Protein AF-A0A1M3EWG4-F1 (afdb_monomer_lite)

Structure (mmCIF, N/CA/C/O backbone):
data_AF-A0A1M3EWG4-F1
#
_entry.id   AF-A0A1M3EWG4-F1
#
loop_
_atom_site.group_PDB
_atom_site.id
_atom_site.type_symbol
_atom_site.label_atom_id
_atom_site.label_alt_id
_atom_site.label_comp_id
_atom_site.label_asym_id
_atom_site.label_entity_id
_atom_site.label_seq_id
_atom_site.pdbx_PDB_ins_code
_atom_site.Cartn_x
_atom_site.Cartn_y
_atom_site.Cartn_z
_atom_site.occupancy
_atom_site.B_iso_or_equiv
_atom_site.auth_seq_id
_atom_site.auth_comp_id
_atom_site.auth_asym_id
_atom_site.auth_atom_id
_atom_site.pdbx_PDB_model_num
ATOM 1 N N . MET A 1 1 ? -1.053 -10.418 22.859 1.00 36.12 1 MET A N 1
ATOM 2 C CA . MET A 1 1 ? -1.456 -11.060 21.589 1.00 36.12 1 MET A CA 1
ATOM 3 C C . MET A 1 1 ? -0.843 -10.234 20.466 1.00 36.12 1 MET A C 1
ATOM 5 O O . MET A 1 1 ? -1.324 -9.152 20.193 1.00 36.12 1 MET A O 1
ATOM 9 N N . GLY A 1 2 ? 0.390 -10.508 20.046 1.00 50.28 2 GLY A N 1
ATOM 10 C CA . GLY A 1 2 ? 0.695 -11.559 19.072 1.00 50.28 2 GLY A CA 1
ATOM 11 C C . GLY A 1 2 ? 0.817 -10.939 17.673 1.00 50.28 2 GLY A C 1
ATOM 12 O O . GLY A 1 2 ? 0.106 -11.349 16.766 1.00 50.28 2 GLY A O 1
ATOM 13 N N . GLY A 1 3 ? 1.632 -9.885 17.521 1.00 52.41 3 GLY A N 1
ATOM 14 C CA . GLY A 1 3 ? 1.943 -9.328 16.205 1.00 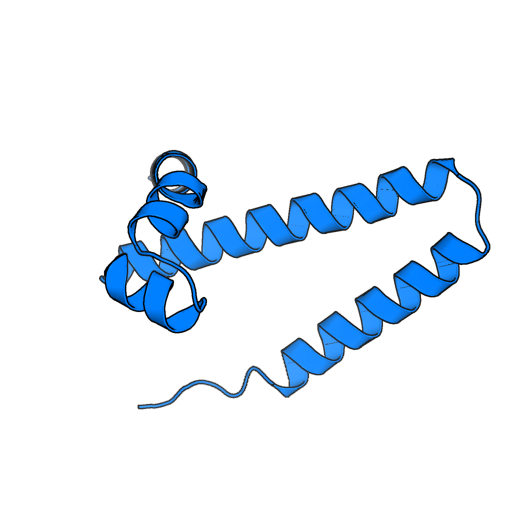52.41 3 GLY A CA 1
ATOM 15 C C . GLY A 1 3 ? 2.845 -10.320 15.490 1.00 52.41 3 GLY A C 1
ATOM 16 O O . GLY A 1 3 ? 4.015 -10.420 15.847 1.00 52.41 3 GLY A O 1
ATOM 17 N N . GLY A 1 4 ? 2.275 -11.111 14.578 1.00 58.91 4 GLY A N 1
ATOM 18 C CA . GLY A 1 4 ? 3.019 -12.091 13.793 1.00 58.91 4 GLY A CA 1
ATOM 19 C C . GLY A 1 4 ? 4.229 -11.416 13.163 1.00 58.91 4 GLY A C 1
ATOM 20 O O . GLY A 1 4 ? 4.107 -10.335 12.587 1.00 58.91 4 GLY A O 1
ATOM 21 N N . ASP A 1 5 ? 5.406 -11.997 13.360 1.00 70.12 5 ASP A N 1
ATOM 22 C CA . ASP A 1 5 ? 6.663 -11.397 12.942 1.00 70.12 5 ASP A CA 1
ATOM 23 C C . ASP A 1 5 ? 6.749 -11.350 11.409 1.00 70.12 5 ASP A C 1
ATOM 25 O O . ASP A 1 5 ? 7.241 -12.253 10.742 1.00 70.12 5 ASP A O 1
ATOM 29 N N . HIS A 1 6 ? 6.220 -10.277 10.827 1.00 83.25 6 HIS A N 1
ATOM 30 C CA . HIS A 1 6 ? 6.316 -10.000 9.399 1.00 83.25 6 HIS A CA 1
ATOM 31 C C . HIS A 1 6 ? 7.649 -9.325 9.043 1.00 83.25 6 HIS A C 1
ATOM 33 O O . HIS A 1 6 ? 7.806 -8.855 7.914 1.00 83.25 6 HIS A O 1
ATOM 39 N N . SER A 1 7 ? 8.602 -9.206 9.978 1.00 89.00 7 SER A N 1
ATOM 40 C CA . SER A 1 7 ? 9.837 -8.453 9.751 1.00 89.00 7 SER A CA 1
ATOM 41 C C . SER A 1 7 ? 10.741 -9.121 8.714 1.00 89.00 7 SER A C 1
ATOM 43 O O . SER A 1 7 ? 11.258 -8.423 7.837 1.00 89.00 7 SER A O 1
ATOM 45 N N . GLU A 1 8 ? 10.853 -10.451 8.740 1.00 91.62 8 GLU A N 1
ATOM 46 C CA . GLU A 1 8 ? 11.608 -11.225 7.750 1.00 91.62 8 GLU A CA 1
ATOM 47 C C . GLU A 1 8 ? 10.971 -11.129 6.363 1.00 91.62 8 GLU A C 1
ATOM 49 O O . GLU A 1 8 ? 11.651 -10.824 5.379 1.00 91.62 8 GLU A O 1
ATOM 54 N N . PHE A 1 9 ? 9.647 -11.294 6.281 1.00 91.81 9 PHE A N 1
ATOM 55 C CA . PHE A 1 9 ? 8.923 -11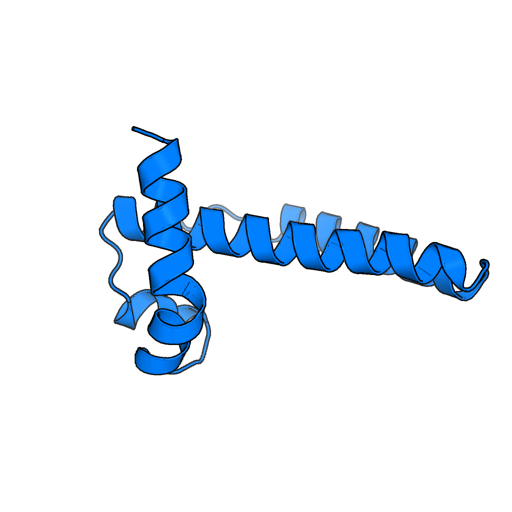.164 5.017 1.00 91.81 9 PHE A CA 1
ATOM 56 C C . PHE A 1 9 ? 9.027 -9.739 4.455 1.00 91.81 9 PHE A C 1
ATOM 58 O O . PHE A 1 9 ? 9.314 -9.551 3.273 1.00 91.81 9 PHE A O 1
ATOM 65 N N . ARG A 1 10 ? 8.905 -8.714 5.308 1.00 93.50 10 ARG A N 1
ATOM 66 C CA . ARG A 1 10 ? 9.145 -7.315 4.928 1.00 93.50 10 ARG A CA 1
ATOM 67 C C . ARG A 1 10 ? 10.567 -7.123 4.405 1.00 93.50 10 ARG A C 1
ATOM 69 O O . ARG A 1 10 ? 10.751 -6.480 3.374 1.00 93.50 10 ARG A O 1
ATOM 76 N N . ALA A 1 11 ? 11.574 -7.656 5.098 1.00 95.50 11 ALA A N 1
ATOM 77 C CA . ALA A 1 11 ? 12.968 -7.552 4.678 1.00 95.50 11 ALA A CA 1
ATOM 78 C C . ALA A 1 11 ? 13.195 -8.217 3.312 1.00 95.50 11 ALA A C 1
ATOM 80 O O . ALA A 1 11 ? 13.893 -7.659 2.462 1.00 95.50 11 ALA A O 1
ATOM 81 N N . PHE A 1 12 ? 12.556 -9.364 3.071 1.00 95.75 12 PHE A N 1
ATOM 82 C CA . PHE A 1 12 ? 12.555 -10.028 1.775 1.00 95.75 12 PHE A CA 1
ATOM 83 C C . PHE A 1 12 ? 11.930 -9.154 0.678 1.00 95.75 12 PHE A C 1
ATOM 85 O O . PHE A 1 12 ? 12.605 -8.876 -0.314 1.00 95.75 12 PHE A O 1
ATOM 92 N N . VAL A 1 13 ? 10.706 -8.647 0.869 1.00 96.62 13 VAL A N 1
ATOM 93 C CA . VAL A 1 13 ? 10.022 -7.782 -0.113 1.00 96.62 13 VAL A CA 1
ATOM 94 C C . VAL A 1 13 ? 10.862 -6.544 -0.437 1.00 96.62 13 VAL A C 1
ATOM 96 O O . VAL A 1 13 ? 11.116 -6.247 -1.604 1.00 96.62 13 VAL A O 1
ATOM 99 N N . VAL A 1 14 ? 11.384 -5.859 0.585 1.00 96.81 14 VAL A N 1
ATOM 100 C CA . VAL A 1 14 ? 12.247 -4.681 0.403 1.00 96.81 14 VAL A CA 1
ATOM 101 C C . VAL A 1 14 ? 13.522 -5.032 -0.368 1.00 96.81 14 VAL A C 1
ATOM 103 O O . VAL A 1 14 ? 13.969 -4.254 -1.215 1.00 96.81 14 VAL A O 1
ATOM 106 N N . ARG A 1 15 ? 14.122 -6.201 -0.115 1.00 98.06 15 ARG A N 1
ATOM 107 C CA . ARG A 1 15 ? 15.307 -6.667 -0.848 1.00 98.06 15 ARG A CA 1
ATOM 108 C C . ARG A 1 15 ? 15.006 -6.883 -2.330 1.00 98.06 15 ARG A C 1
ATOM 110 O O . ARG A 1 15 ? 15.818 -6.466 -3.157 1.00 98.06 15 ARG A O 1
ATOM 117 N N . ILE A 1 16 ? 13.866 -7.488 -2.659 1.00 97.81 16 ILE A N 1
ATOM 118 C CA . ILE A 1 16 ? 13.439 -7.697 -4.048 1.00 97.81 16 ILE A CA 1
ATOM 119 C C . ILE A 1 16 ? 13.184 -6.359 -4.746 1.00 97.81 16 ILE A C 1
ATOM 121 O O . ILE A 1 16 ? 13.751 -6.132 -5.813 1.00 97.81 16 ILE A O 1
ATOM 125 N N . LEU A 1 17 ? 12.448 -5.436 -4.119 1.00 96.94 17 LEU A N 1
ATOM 126 C CA . LEU A 1 17 ? 12.180 -4.107 -4.684 1.00 96.94 17 LEU A CA 1
ATOM 127 C C . LEU A 1 17 ? 13.471 -3.330 -4.979 1.00 96.94 17 LEU A C 1
ATOM 129 O O . LEU A 1 17 ? 13.641 -2.798 -6.072 1.00 96.94 17 LEU A O 1
ATOM 133 N N . ARG A 1 18 ? 14.435 -3.336 -4.048 1.00 97.00 18 ARG A N 1
ATOM 134 C CA . ARG A 1 18 ? 15.761 -2.723 -4.260 1.00 97.00 18 ARG A CA 1
ATOM 135 C C . ARG A 1 18 ? 16.544 -3.389 -5.389 1.00 97.00 18 ARG A C 1
ATOM 137 O O . ARG A 1 18 ? 17.336 -2.742 -6.066 1.00 97.00 18 ARG A O 1
ATOM 144 N N . ALA A 1 19 ? 16.401 -4.701 -5.551 1.00 97.75 19 ALA A N 1
ATOM 145 C CA . ALA A 1 19 ? 17.051 -5.418 -6.637 1.00 97.75 19 ALA A CA 1
ATOM 146 C C . ALA A 1 19 ? 16.386 -5.125 -7.989 1.00 97.75 19 ALA A C 1
ATOM 148 O O . ALA A 1 19 ? 17.088 -5.100 -8.997 1.00 97.75 19 ALA A O 1
ATOM 149 N N . TYR A 1 20 ? 15.072 -4.899 -8.022 1.00 96.50 20 TYR A N 1
ATOM 150 C CA . TYR A 1 20 ? 14.366 -4.506 -9.236 1.00 96.50 20 TYR A CA 1
ATOM 151 C C . TYR A 1 20 ? 14.721 -3.073 -9.644 1.00 96.50 20 TYR A C 1
ATOM 153 O O . TYR A 1 20 ? 15.124 -2.855 -10.781 1.00 96.50 20 TYR A O 1
ATOM 161 N N . SER A 1 21 ? 14.732 -2.128 -8.698 1.00 95.94 21 SER A N 1
ATOM 162 C CA . SER A 1 21 ? 15.104 -0.738 -8.988 1.00 95.94 21 SER A CA 1
ATOM 163 C C . SER A 1 21 ? 16.512 -0.611 -9.581 1.00 95.94 21 SER A C 1
ATOM 165 O O . SER A 1 21 ? 16.732 0.193 -10.478 1.00 95.94 21 SER A O 1
ATOM 167 N N . ARG A 1 22 ? 17.471 -1.431 -9.123 1.00 96.56 22 ARG A N 1
ATOM 168 C CA . ARG A 1 22 ? 18.823 -1.477 -9.706 1.00 96.56 22 ARG A CA 1
ATOM 169 C C . ARG A 1 22 ? 18.851 -2.026 -11.131 1.00 96.56 22 A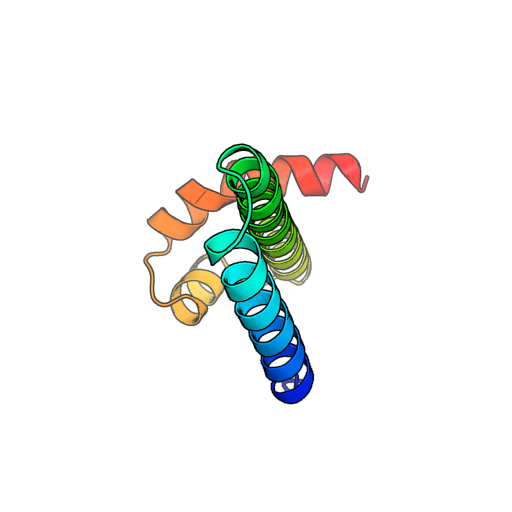RG A C 1
ATOM 171 O O . ARG A 1 22 ? 19.699 -1.601 -11.897 1.00 96.56 22 ARG A O 1
ATOM 178 N N . ARG A 1 23 ? 17.966 -2.966 -11.479 1.00 95.19 23 ARG A N 1
ATOM 179 C CA . ARG A 1 23 ? 17.860 -3.469 -12.859 1.00 95.19 23 ARG A CA 1
ATOM 180 C C . ARG A 1 23 ? 17.315 -2.382 -13.776 1.00 95.19 23 ARG A C 1
ATOM 182 O O . ARG A 1 23 ? 17.935 -2.105 -14.788 1.00 95.19 23 ARG A O 1
ATOM 189 N N . VAL A 1 24 ? 16.240 -1.715 -13.353 1.00 96.88 24 VAL A N 1
ATOM 190 C CA . VAL A 1 24 ? 15.610 -0.612 -14.098 1.00 96.88 24 VAL A CA 1
ATOM 191 C C . VAL A 1 24 ? 16.568 0.565 -14.294 1.00 96.88 24 VAL A C 1
ATOM 193 O O . VAL A 1 24 ? 16.593 1.161 -15.359 1.00 96.88 24 VAL A O 1
ATOM 196 N N . ALA A 1 25 ? 17.428 0.865 -13.316 1.00 95.75 25 ALA A N 1
ATOM 197 C CA . ALA A 1 25 ? 18.432 1.928 -13.439 1.00 95.75 25 ALA A CA 1
ATOM 198 C C . ALA A 1 25 ? 19.485 1.698 -14.547 1.00 95.75 25 ALA A C 1
ATOM 200 O O . ALA A 1 25 ? 20.216 2.625 -14.888 1.00 95.75 25 ALA A O 1
ATOM 201 N N . HIS A 1 26 ? 19.589 0.476 -15.074 1.00 95.38 26 HIS A N 1
ATOM 202 C CA . HIS A 1 26 ? 20.487 0.110 -16.172 1.00 95.38 26 HIS A CA 1
ATOM 203 C C . HIS A 1 26 ? 19.725 -0.361 -17.421 1.00 95.38 26 HIS A C 1
ATOM 205 O O . HIS A 1 26 ? 20.342 -0.946 -18.309 1.00 95.38 26 HIS A O 1
ATOM 211 N N . ALA A 1 27 ? 18.408 -0.153 -17.455 1.00 92.50 27 ALA A N 1
ATOM 212 C CA . ALA A 1 27 ? 17.518 -0.590 -18.523 1.00 92.50 27 ALA A CA 1
ATOM 213 C C . ALA A 1 27 ? 16.946 0.615 -19.294 1.00 92.50 27 ALA A C 1
ATOM 215 O O . ALA A 1 27 ? 17.398 1.748 -19.092 1.00 92.50 27 ALA A O 1
ATOM 216 N N . ASP A 1 28 ? 15.983 0.371 -20.182 1.00 95.25 28 ASP A N 1
ATOM 217 C CA . ASP A 1 28 ? 15.398 1.413 -21.024 1.00 95.25 28 ASP A CA 1
ATOM 218 C C . ASP A 1 28 ? 14.366 2.246 -20.244 1.00 95.25 28 ASP A C 1
ATOM 220 O O . ASP A 1 28 ? 13.866 1.848 -19.187 1.00 95.25 28 ASP A O 1
ATOM 224 N N . VAL A 1 29 ? 14.036 3.446 -20.737 1.00 92.38 29 VAL A N 1
ATOM 225 C CA . VAL A 1 29 ? 13.094 4.341 -20.037 1.00 92.38 29 VAL A CA 1
ATOM 226 C C . VAL A 1 29 ? 11.695 3.729 -19.946 1.00 92.38 29 VAL A C 1
ATOM 228 O O . VAL A 1 29 ? 10.967 3.979 -18.987 1.00 92.38 29 VAL A O 1
ATOM 231 N N . GLU A 1 30 ? 11.336 2.878 -20.900 1.00 93.88 30 GLU A N 1
ATOM 232 C CA . GLU A 1 30 ? 10.103 2.105 -20.926 1.00 93.88 30 GLU A CA 1
ATOM 233 C C . GLU A 1 30 ? 9.997 1.147 -19.725 1.00 93.88 30 GLU A C 1
ATOM 235 O O . GLU A 1 30 ? 8.907 0.986 -19.175 1.00 93.88 30 GLU A O 1
ATOM 240 N N . ASP A 1 31 ? 11.111 0.605 -19.219 1.00 93.25 31 ASP A N 1
ATOM 241 C CA . ASP A 1 31 ? 11.124 -0.269 -18.034 1.00 93.25 31 ASP A CA 1
ATOM 242 C C . ASP A 1 31 ? 10.754 0.477 -16.741 1.00 93.25 31 ASP A C 1
ATOM 244 O O . ASP A 1 31 ? 10.353 -0.133 -15.741 1.00 93.25 31 ASP A O 1
ATOM 248 N N . LEU A 1 32 ? 10.834 1.814 -16.739 1.00 94.94 32 LEU A N 1
ATOM 249 C CA . LEU A 1 32 ? 10.315 2.618 -15.636 1.00 94.94 32 LEU A CA 1
ATOM 250 C C . LEU A 1 32 ? 8.796 2.461 -15.504 1.00 94.94 32 LEU A C 1
ATOM 252 O O . LEU A 1 32 ? 8.292 2.476 -14.380 1.00 94.94 32 LEU A O 1
ATOM 256 N N . ALA A 1 33 ? 8.068 2.286 -16.612 1.00 95.50 33 ALA A N 1
ATOM 257 C CA . ALA A 1 33 ? 6.622 2.078 -16.577 1.00 95.50 33 ALA A CA 1
ATOM 258 C C . ALA A 1 33 ? 6.261 0.791 -15.817 1.00 95.50 33 ALA A C 1
ATOM 260 O O . ALA A 1 33 ? 5.353 0.800 -14.986 1.00 95.50 33 ALA A O 1
ATOM 261 N N . GLU A 1 34 ? 7.033 -0.277 -16.007 1.00 95.00 34 GLU A N 1
ATOM 262 C CA . GLU A 1 34 ? 6.857 -1.541 -15.284 1.00 95.00 34 GLU A CA 1
ATOM 263 C C . GLU A 1 34 ? 7.156 -1.389 -13.780 1.00 95.00 34 GLU A C 1
ATOM 265 O O . GLU A 1 34 ? 6.418 -1.884 -12.922 1.00 95.00 34 GLU A O 1
ATOM 270 N N . LEU A 1 35 ? 8.183 -0.611 -13.410 1.00 95.75 35 LEU A N 1
ATOM 271 C CA . LEU A 1 35 ? 8.445 -0.300 -11.999 1.00 95.75 35 LEU A CA 1
ATOM 272 C C . LEU A 1 35 ? 7.329 0.548 -11.368 1.00 95.75 35 LEU A C 1
ATOM 274 O O . LEU A 1 35 ? 7.010 0.376 -10.188 1.00 95.75 35 LEU A O 1
ATOM 278 N N . LEU A 1 36 ? 6.717 1.450 -12.138 1.00 96.56 36 LEU A N 1
ATOM 279 C CA . LEU A 1 36 ? 5.549 2.216 -11.699 1.00 96.56 36 LEU A CA 1
ATOM 280 C C . LEU A 1 36 ? 4.324 1.313 -11.502 1.00 96.56 36 LEU A C 1
ATOM 282 O O . LEU A 1 36 ? 3.607 1.499 -10.520 1.00 96.56 36 LEU A O 1
ATOM 286 N N . ALA A 1 37 ? 4.131 0.287 -12.332 1.00 96.06 37 ALA A N 1
ATOM 287 C CA . ALA A 1 37 ? 3.068 -0.697 -12.125 1.00 96.06 37 ALA A CA 1
ATOM 288 C C . ALA A 1 37 ? 3.219 -1.440 -10.781 1.00 96.06 37 ALA A C 1
ATOM 290 O O . ALA A 1 37 ? 2.230 -1.730 -10.105 1.00 96.06 37 ALA A O 1
ATOM 291 N N . VAL A 1 38 ? 4.454 -1.670 -10.314 1.00 96.62 38 VAL A N 1
ATOM 292 C CA . VAL A 1 38 ? 4.697 -2.231 -8.972 1.00 96.62 38 VAL A CA 1
ATOM 293 C C . VAL A 1 38 ? 4.266 -1.275 -7.858 1.00 96.62 38 VAL A C 1
ATOM 295 O O . VAL A 1 38 ? 3.724 -1.734 -6.851 1.00 96.62 38 VAL A O 1
ATOM 298 N N . ARG A 1 39 ? 4.459 0.044 -8.009 1.00 95.94 39 ARG A N 1
ATOM 299 C CA . ARG A 1 39 ? 3.929 1.030 -7.046 1.00 95.94 39 ARG A CA 1
ATOM 300 C C . ARG A 1 39 ? 2.413 0.899 -6.940 1.00 95.94 39 ARG A C 1
ATOM 302 O O . ARG A 1 39 ? 1.890 0.834 -5.829 1.00 95.94 39 ARG A O 1
ATOM 309 N N . ASP A 1 40 ? 1.734 0.818 -8.077 1.00 96.38 40 ASP A N 1
ATOM 310 C CA . ASP A 1 40 ? 0.276 0.742 -8.120 1.00 96.38 40 ASP A CA 1
ATOM 311 C C . ASP A 1 40 ? -0.229 -0.567 -7.475 1.00 96.38 40 ASP A C 1
ATOM 313 O O . ASP A 1 40 ? -1.167 -0.544 -6.676 1.00 96.38 40 ASP A O 1
ATOM 317 N N . ALA A 1 41 ? 0.466 -1.690 -7.700 1.00 96.44 41 ALA A N 1
ATOM 318 C CA . ALA A 1 41 ? 0.184 -2.962 -7.028 1.00 96.44 41 ALA A CA 1
ATOM 319 C C . ALA A 1 41 ? 0.387 -2.895 -5.500 1.00 96.44 41 ALA A C 1
ATOM 321 O O . ALA A 1 41 ? -0.393 -3.470 -4.736 1.00 96.44 41 ALA A O 1
ATOM 322 N N . VAL A 1 42 ? 1.413 -2.178 -5.026 1.00 96.38 42 VAL A N 1
ATOM 323 C CA . VAL A 1 42 ? 1.633 -1.949 -3.588 1.00 96.38 42 VAL A CA 1
ATOM 324 C C . VAL A 1 42 ? 0.519 -1.083 -2.996 1.00 96.38 42 VAL A C 1
ATOM 326 O O . VAL A 1 42 ? -0.003 -1.416 -1.932 1.00 96.38 42 VAL A O 1
ATOM 329 N N . ASP A 1 43 ? 0.112 -0.008 -3.673 1.00 94.88 43 ASP A N 1
ATOM 330 C CA . ASP A 1 43 ? -0.998 0.844 -3.228 1.00 94.88 43 ASP A CA 1
ATOM 331 C C . ASP A 1 43 ? -2.331 0.072 -3.168 1.00 94.88 43 ASP A C 1
ATOM 333 O O . ASP A 1 43 ? -3.128 0.257 -2.235 1.00 94.88 43 ASP A O 1
ATOM 337 N N . GLU A 1 44 ? -2.573 -0.835 -4.117 1.00 94.75 44 GLU A N 1
ATOM 338 C CA . GLU A 1 44 ? -3.724 -1.734 -4.078 1.00 94.75 44 GLU A CA 1
ATOM 339 C C . GLU A 1 44 ? -3.640 -2.708 -2.894 1.00 94.75 44 GLU A C 1
ATOM 341 O O . GLU A 1 44 ? -4.605 -2.845 -2.135 1.00 94.75 44 GLU A O 1
ATOM 346 N N . ALA A 1 45 ? -2.487 -3.348 -2.683 1.00 95.12 45 ALA A N 1
ATOM 347 C CA . ALA A 1 45 ? -2.278 -4.263 -1.564 1.00 95.12 45 ALA A CA 1
ATOM 348 C C . ALA A 1 45 ? -2.491 -3.570 -0.208 1.00 95.12 45 ALA A C 1
ATOM 350 O O . ALA A 1 45 ? -3.148 -4.127 0.674 1.00 95.12 45 ALA A O 1
ATOM 351 N N . ILE A 1 46 ? -2.011 -2.330 -0.056 1.00 94.88 46 ILE A N 1
ATOM 352 C CA . ILE A 1 46 ? -2.257 -1.508 1.138 1.00 94.88 46 ILE A CA 1
ATOM 353 C C . ILE A 1 46 ? -3.754 -1.247 1.304 1.00 94.88 46 ILE A C 1
ATOM 355 O O . ILE A 1 46 ? -4.280 -1.406 2.403 1.00 94.88 46 ILE A O 1
ATOM 359 N N . THR A 1 47 ? -4.460 -0.888 0.230 1.00 95.88 47 THR A N 1
ATOM 360 C CA . THR A 1 47 ? -5.911 -0.655 0.277 1.00 95.88 47 THR A CA 1
ATOM 361 C C . THR A 1 47 ? -6.662 -1.902 0.751 1.00 95.88 47 THR A C 1
ATOM 363 O O . THR A 1 47 ? -7.520 -1.799 1.626 1.00 95.88 47 THR A O 1
ATOM 366 N N . ARG A 1 48 ? -6.310 -3.086 0.235 1.00 96.00 48 ARG A N 1
ATOM 367 C CA . ARG A 1 48 ? -6.898 -4.364 0.670 1.00 96.00 48 ARG A CA 1
ATOM 368 C C . ARG A 1 48 ? -6.583 -4.670 2.135 1.00 96.00 48 ARG A C 1
ATOM 370 O O . ARG A 1 48 ? -7.469 -5.095 2.867 1.00 96.00 48 ARG A O 1
ATOM 377 N N . ALA A 1 49 ? -5.355 -4.412 2.587 1.00 94.69 49 ALA A N 1
ATOM 378 C CA . ALA A 1 49 ? -4.984 -4.582 3.990 1.00 94.69 49 ALA A CA 1
ATOM 379 C C . ALA A 1 49 ? -5.775 -3.636 4.909 1.00 94.69 49 ALA A C 1
ATOM 381 O O . ALA A 1 49 ? -6.263 -4.059 5.954 1.00 94.69 49 ALA A O 1
ATOM 382 N N . VAL A 1 50 ? -5.958 -2.372 4.509 1.00 96.19 50 VAL A N 1
ATOM 383 C CA . VAL A 1 50 ? -6.805 -1.412 5.231 1.00 96.19 50 VAL A CA 1
ATOM 384 C C . VAL A 1 50 ? -8.254 -1.899 5.270 1.00 96.19 50 VAL A C 1
ATOM 386 O O . VAL A 1 50 ? -8.846 -1.864 6.343 1.00 96.19 50 VAL A O 1
ATOM 389 N N . ALA A 1 51 ? -8.806 -2.396 4.158 1.00 95.81 51 ALA A N 1
ATOM 390 C CA . ALA A 1 51 ? -10.151 -2.975 4.127 1.00 95.81 51 ALA A CA 1
ATOM 391 C C . ALA A 1 51 ? -10.281 -4.153 5.107 1.00 95.81 51 ALA A C 1
ATOM 393 O O . ALA A 1 51 ? -11.132 -4.115 5.986 1.00 95.81 51 ALA A O 1
ATOM 394 N N . GLY A 1 52 ? -9.355 -5.116 5.071 1.00 95.12 52 GLY A N 1
ATOM 395 C CA . GLY A 1 52 ? -9.357 -6.243 6.009 1.00 95.12 52 GLY A CA 1
ATOM 396 C C . GLY A 1 52 ? -9.240 -5.816 7.479 1.00 95.12 52 GLY A C 1
ATOM 397 O O . GLY A 1 52 ? -9.906 -6.376 8.345 1.00 95.12 52 GLY A O 1
ATOM 398 N N . LEU A 1 53 ? -8.447 -4.781 7.783 1.00 95.12 53 LEU A N 1
ATOM 399 C CA . LEU A 1 53 ? -8.385 -4.208 9.134 1.00 95.12 53 LEU A CA 1
ATOM 400 C C . LEU A 1 53 ? -9.708 -3.540 9.538 1.00 95.12 53 LEU A C 1
ATOM 402 O O . LEU A 1 53 ? -10.107 -3.640 10.699 1.00 95.12 53 LEU A O 1
ATOM 406 N N . ARG A 1 54 ? -10.382 -2.860 8.603 1.00 95.50 54 ARG A N 1
ATOM 407 C CA . ARG A 1 54 ? -11.693 -2.234 8.829 1.00 95.50 54 ARG A CA 1
ATOM 408 C C . ARG A 1 54 ? -12.773 -3.285 9.081 1.00 95.50 54 ARG A C 1
ATOM 410 O O . ARG A 1 54 ? -13.529 -3.117 10.036 1.00 95.50 54 ARG A O 1
ATOM 417 N N . ASP A 1 55 ? -12.780 -4.367 8.311 1.00 94.56 55 ASP A N 1
ATOM 418 C CA . ASP A 1 55 ? -13.703 -5.497 8.473 1.00 94.56 55 ASP A CA 1
ATOM 419 C C . ASP A 1 55 ? -13.463 -6.237 9.798 1.00 94.56 55 ASP A C 1
ATOM 421 O O . ASP A 1 55 ? -14.404 -6.644 10.474 1.00 94.56 55 ASP A O 1
ATOM 425 N N . ALA A 1 56 ? -12.205 -6.311 10.247 1.00 94.94 56 ALA A N 1
ATOM 426 C CA . ALA A 1 56 ? -11.832 -6.818 11.570 1.00 94.94 56 ALA A CA 1
ATOM 427 C C . ALA A 1 56 ? -12.162 -5.852 12.733 1.00 94.94 56 ALA A C 1
ATOM 429 O O . ALA A 1 56 ? -11.761 -6.093 13.873 1.00 94.94 56 ALA A O 1
ATOM 430 N N . GLY A 1 57 ? -12.855 -4.739 12.467 1.00 95.81 57 GLY A N 1
ATOM 431 C CA . GLY A 1 57 ? -13.334 -3.797 13.480 1.00 95.81 57 GLY A CA 1
ATOM 432 C C . GLY A 1 57 ? -12.340 -2.706 13.888 1.00 95.81 57 GLY A C 1
ATOM 433 O O . GLY A 1 57 ? -12.651 -1.913 14.778 1.00 95.81 57 GLY A O 1
ATOM 434 N N . ARG A 1 58 ? -11.164 -2.600 13.249 1.00 97.06 58 ARG A N 1
ATOM 435 C CA . ARG A 1 58 ? -10.207 -1.521 13.550 1.00 97.06 58 ARG A CA 1
ATOM 436 C C . ARG A 1 58 ? -10.756 -0.178 13.093 1.00 97.06 58 ARG A C 1
ATOM 438 O O . ARG A 1 58 ? -11.228 -0.012 11.965 1.00 97.06 58 ARG A O 1
ATOM 445 N N . SER A 1 59 ? -10.671 0.816 13.964 1.00 96.31 59 SER A N 1
ATOM 446 C CA . SER A 1 59 ? -11.125 2.171 13.675 1.00 96.31 59 SER A CA 1
ATOM 447 C C . SER A 1 59 ? -10.148 2.924 12.768 1.00 96.31 59 SER A C 1
ATOM 449 O O . SER A 1 59 ? -8.942 2.674 12.744 1.00 96.31 59 SER A O 1
ATOM 451 N N . TRP A 1 60 ? -10.656 3.933 12.059 1.00 96.62 60 TRP A N 1
ATOM 452 C CA . TRP A 1 60 ? -9.815 4.848 11.283 1.00 96.62 60 TRP A CA 1
ATOM 453 C C . TRP A 1 60 ? -8.763 5.566 12.138 1.00 96.62 60 TRP A C 1
ATOM 455 O O . TRP A 1 60 ? -7.675 5.853 11.648 1.00 96.62 60 TRP A O 1
ATOM 465 N N . SER A 1 61 ? -9.075 5.847 13.406 1.00 97.44 61 SER A N 1
ATOM 466 C CA . SER A 1 61 ? -8.143 6.470 14.349 1.00 97.44 61 SER A CA 1
ATOM 467 C C . SER A 1 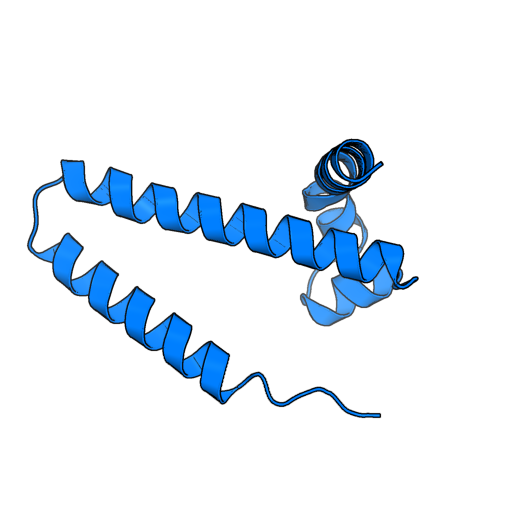61 ? -6.960 5.556 14.664 1.00 97.44 61 SER A C 1
ATOM 469 O O . SER A 1 61 ? -5.822 6.013 14.680 1.00 97.44 61 SER A O 1
ATOM 471 N N . GLU A 1 62 ? -7.209 4.262 14.865 1.00 96.81 62 GLU A N 1
ATOM 472 C CA . GLU A 1 62 ? -6.147 3.286 15.119 1.00 96.81 62 GLU A CA 1
ATOM 473 C C . GLU A 1 62 ? -5.244 3.082 13.901 1.00 96.81 62 GLU A C 1
ATOM 475 O O . GLU A 1 62 ? -4.026 2.998 14.041 1.00 96.81 62 GLU A O 1
ATOM 480 N N . ILE A 1 63 ? -5.826 3.048 12.700 1.00 96.56 63 ILE A N 1
ATOM 481 C CA . ILE A 1 63 ? -5.061 2.938 11.449 1.00 96.56 63 ILE A CA 1
ATOM 482 C C . ILE A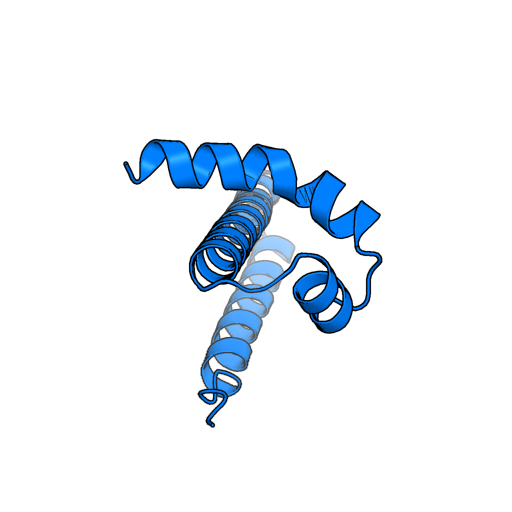 1 63 ? -4.214 4.200 11.228 1.00 96.56 63 ILE A C 1
ATOM 484 O O . ILE A 1 63 ? -3.052 4.110 10.834 1.00 96.56 63 ILE A O 1
ATOM 488 N N . ALA A 1 64 ? -4.762 5.379 11.524 1.00 95.94 64 ALA A N 1
ATOM 489 C CA . ALA A 1 64 ? -4.039 6.645 11.449 1.00 95.94 64 ALA A CA 1
ATOM 490 C C . ALA A 1 64 ? -2.857 6.699 12.425 1.00 95.94 64 ALA A C 1
ATOM 492 O O . ALA A 1 64 ? -1.746 7.039 12.021 1.00 95.94 64 ALA A O 1
ATOM 493 N N . ALA A 1 65 ? -3.065 6.259 13.669 1.00 96.31 65 ALA A N 1
ATOM 494 C CA . ALA A 1 65 ? -1.995 6.143 14.654 1.00 96.31 65 ALA A CA 1
ATOM 495 C C . ALA A 1 65 ? -0.892 5.176 14.187 1.00 96.31 65 ALA A C 1
ATOM 497 O O . ALA A 1 65 ? 0.287 5.507 14.273 1.00 96.31 65 ALA A O 1
ATOM 498 N N . ALA A 1 66 ? -1.261 4.020 13.623 1.00 92.81 66 ALA A N 1
ATOM 499 C CA . ALA A 1 66 ? -0.303 3.033 13.119 1.00 92.81 66 ALA A CA 1
ATOM 500 C C . ALA A 1 66 ? 0.490 3.510 11.888 1.00 92.81 66 ALA A C 1
ATOM 502 O O . ALA A 1 66 ? 1.613 3.062 11.667 1.00 92.81 66 ALA A O 1
ATOM 503 N N . THR A 1 67 ? -0.086 4.403 11.082 1.00 91.56 67 THR A N 1
ATOM 504 C CA . THR A 1 67 ? 0.535 4.933 9.854 1.00 91.56 67 THR A CA 1
ATOM 505 C C . THR A 1 67 ? 1.221 6.287 10.054 1.00 91.56 67 THR A C 1
ATOM 507 O O . THR A 1 67 ? 1.820 6.805 9.114 1.00 91.56 67 THR A O 1
ATOM 510 N N . GLY A 1 68 ? 1.164 6.859 11.263 1.00 94.62 68 GLY A N 1
ATOM 511 C CA . GLY A 1 68 ? 1.794 8.142 11.587 1.00 94.62 68 GLY A CA 1
ATOM 512 C C . GLY A 1 68 ? 1.149 9.339 10.883 1.00 94.62 68 GLY A C 1
ATOM 513 O O . GLY A 1 68 ? 1.827 10.321 10.591 1.00 94.62 68 GLY A O 1
ATOM 514 N N . THR A 1 69 ? -0.148 9.264 10.573 1.00 95.50 69 THR A N 1
ATOM 515 C CA . THR A 1 69 ? -0.883 10.340 9.892 1.00 95.50 69 THR A CA 1
ATOM 516 C C . THR A 1 69 ? -2.200 10.663 10.599 1.00 95.50 69 THR A C 1
ATOM 518 O O . THR A 1 69 ? -2.534 10.073 11.626 1.00 95.50 69 THR A O 1
ATOM 521 N N . SER A 1 70 ? -2.957 11.637 10.092 1.00 96.50 70 SER A N 1
ATOM 522 C CA . SER A 1 70 ? -4.236 12.021 10.689 1.00 96.50 70 SER A CA 1
ATOM 523 C C . SER A 1 70 ? -5.367 11.083 10.259 1.00 96.50 70 SER A C 1
ATOM 525 O O . SER A 1 70 ? -5.384 10.546 9.150 1.00 96.50 70 SER A O 1
ATOM 527 N N . ARG A 1 71 ? -6.382 10.931 11.119 1.00 96.69 71 ARG A N 1
ATOM 528 C CA . ARG A 1 71 ? -7.601 10.166 10.797 1.00 96.69 71 ARG A CA 1
ATOM 529 C C . ARG A 1 71 ? -8.261 10.649 9.505 1.00 96.69 71 ARG A C 1
ATOM 531 O O . ARG A 1 71 ? -8.703 9.832 8.704 1.00 96.69 71 ARG A O 1
ATOM 538 N N . GLN A 1 72 ? -8.328 11.967 9.316 1.00 96.00 72 GLN A N 1
ATOM 539 C CA . GLN A 1 72 ? -8.904 12.579 8.119 1.00 96.00 72 GLN A CA 1
ATOM 540 C C . GLN A 1 72 ? -8.094 12.219 6.868 1.00 96.00 72 GLN A C 1
ATOM 542 O O . GLN A 1 72 ? -8.692 11.845 5.866 1.00 96.00 72 GLN A O 1
ATOM 547 N N . ALA A 1 73 ? -6.758 12.236 6.944 1.00 95.19 73 ALA A N 1
ATOM 548 C CA . ALA A 1 73 ? -5.894 11.857 5.828 1.00 95.19 73 ALA A CA 1
ATOM 549 C C . ALA A 1 73 ? -6.065 10.379 5.436 1.00 95.19 73 ALA A C 1
ATOM 551 O O . ALA A 1 73 ? -6.184 10.066 4.252 1.00 95.19 73 ALA A O 1
ATOM 552 N N . VAL A 1 74 ? -6.152 9.467 6.414 1.00 95.75 74 VAL A N 1
ATOM 553 C CA . VAL A 1 74 ? -6.432 8.044 6.141 1.00 95.75 74 VAL A CA 1
ATOM 554 C C . VAL A 1 74 ? -7.812 7.868 5.507 1.00 95.75 74 VAL A C 1
ATOM 556 O O . VAL A 1 74 ? -7.932 7.187 4.491 1.00 95.75 74 VAL A O 1
ATOM 559 N N . GLN A 1 75 ? -8.851 8.497 6.063 1.00 94.56 75 GLN A N 1
ATOM 560 C CA . GLN A 1 75 ? -10.206 8.398 5.513 1.00 94.56 75 GLN A CA 1
ATOM 561 C C . GLN A 1 75 ? -10.297 8.954 4.093 1.00 94.56 75 GLN A C 1
ATOM 563 O O . GLN A 1 75 ? -10.882 8.309 3.231 1.00 94.56 75 GLN A O 1
ATOM 568 N N . GLN A 1 76 ? -9.682 10.106 3.825 1.00 95.94 76 GLN A N 1
ATOM 569 C CA . GLN A 1 76 ? -9.644 10.685 2.485 1.00 95.94 76 GLN A CA 1
ATOM 570 C C . GLN A 1 76 ? -8.920 9.764 1.494 1.00 95.94 76 GLN A C 1
ATOM 572 O O . GLN A 1 76 ? -9.365 9.604 0.361 1.00 95.94 76 GLN A O 1
ATOM 577 N N . ARG A 1 77 ? -7.816 9.134 1.916 1.00 94.12 77 ARG A N 1
ATOM 578 C CA . ARG A 1 77 ? -7.011 8.264 1.048 1.00 94.12 77 ARG A CA 1
ATOM 579 C C . ARG A 1 77 ? -7.675 6.918 0.753 1.00 94.12 77 ARG A C 1
ATOM 581 O O . ARG A 1 77 ? -7.519 6.411 -0.360 1.00 94.12 77 ARG A O 1
ATOM 588 N N . TYR A 1 78 ? -8.366 6.332 1.732 1.00 95.44 78 TYR A N 1
ATOM 589 C CA . TYR A 1 78 ? -8.824 4.941 1.657 1.00 95.44 78 TYR A CA 1
ATOM 590 C C . TYR A 1 78 ? -10.336 4.747 1.742 1.00 95.44 78 TYR A C 1
ATOM 592 O O . TYR A 1 78 ? -10.781 3.691 1.321 1.00 95.44 78 TYR A O 1
ATOM 600 N N . GLY A 1 79 ? -11.125 5.708 2.232 1.00 91.75 79 GLY A N 1
ATOM 601 C CA . GLY A 1 79 ? -12.563 5.529 2.491 1.00 91.75 79 GLY A CA 1
ATOM 602 C C . GLY A 1 79 ? -13.319 4.956 1.291 1.00 91.75 79 GLY A C 1
ATOM 603 O O . GLY A 1 79 ? -13.743 3.807 1.325 1.00 91.75 79 GLY A O 1
ATOM 604 N N . VAL A 1 80 ? -13.343 5.698 0.180 1.00 92.81 80 VAL A N 1
ATOM 605 C CA . VAL A 1 80 ? -14.017 5.277 -1.065 1.00 92.81 80 VAL A CA 1
ATOM 606 C C . VAL A 1 80 ? -13.434 3.975 -1.635 1.00 92.81 80 VAL A C 1
ATOM 608 O O . VAL A 1 80 ? -14.149 3.150 -2.199 1.00 92.81 80 VAL A O 1
ATOM 611 N N . LYS A 1 81 ? -12.118 3.771 -1.502 1.00 92.44 81 LYS A N 1
ATOM 612 C CA . LYS A 1 81 ? -11.442 2.587 -2.052 1.00 92.44 81 LYS A CA 1
ATOM 613 C C . LYS A 1 81 ? -11.780 1.320 -1.268 1.00 92.44 81 LYS A C 1
ATOM 615 O O . LYS A 1 81 ? -11.937 0.265 -1.875 1.00 92.44 81 LYS A O 1
ATOM 620 N N . VAL A 1 82 ? -11.880 1.429 0.056 1.00 92.81 82 VAL A N 1
ATOM 621 C CA . VAL A 1 82 ? -12.287 0.338 0.946 1.00 92.81 82 VAL A CA 1
ATOM 622 C C . VAL A 1 82 ? -13.730 -0.044 0.658 1.00 92.81 82 VAL A C 1
ATOM 624 O O . VAL A 1 82 ? -13.974 -1.221 0.423 1.00 92.81 82 VAL A O 1
ATOM 627 N N . ASP A 1 83 ? -14.637 0.930 0.541 1.00 89.06 83 ASP A N 1
ATOM 628 C CA . ASP A 1 83 ? -16.040 0.665 0.195 1.00 89.06 83 ASP A CA 1
ATOM 629 C C . ASP A 1 83 ? -16.147 -0.132 -1.120 1.00 89.06 83 ASP A C 1
ATOM 631 O O . ASP A 1 83 ? -16.876 -1.121 -1.213 1.00 89.06 83 ASP A O 1
ATOM 635 N N . ALA A 1 84 ? -15.339 0.230 -2.124 1.00 88.00 84 ALA A N 1
ATOM 636 C CA . ALA A 1 84 ? -15.277 -0.488 -3.393 1.00 88.00 84 ALA A CA 1
ATOM 637 C C . ALA A 1 84 ? -14.674 -1.906 -3.281 1.00 88.00 84 ALA A C 1
ATOM 639 O O . ALA A 1 84 ? -15.088 -2.799 -4.018 1.00 88.00 84 ALA A O 1
ATOM 640 N N . VAL A 1 85 ? -13.682 -2.132 -2.409 1.00 88.69 85 VAL A N 1
ATOM 641 C CA . VAL A 1 85 ? -13.103 -3.469 -2.152 1.00 88.69 85 VAL A CA 1
ATOM 642 C C . VAL A 1 85 ? -14.108 -4.371 -1.435 1.00 88.69 85 VAL A C 1
ATOM 644 O O . VAL A 1 85 ? -14.274 -5.526 -1.834 1.00 88.69 85 VAL A O 1
ATOM 647 N N . SER A 1 86 ? -14.810 -3.845 -0.430 1.00 81.81 86 SER A N 1
ATOM 648 C CA . SER A 1 86 ? -15.839 -4.582 0.307 1.00 81.81 86 SER A CA 1
ATOM 649 C C . SER A 1 86 ? -17.006 -4.964 -0.612 1.00 81.81 86 SER A C 1
ATOM 651 O O . SER A 1 86 ? -17.449 -6.106 -0.578 1.00 81.81 86 SER A O 1
ATOM 653 N N . ALA A 1 87 ? -17.423 -4.074 -1.523 1.00 81.06 87 ALA A N 1
ATOM 654 C CA . ALA A 1 87 ? -18.483 -4.353 -2.498 1.00 81.06 87 ALA A CA 1
ATOM 655 C C . ALA A 1 87 ? -18.148 -5.460 -3.519 1.00 81.06 87 ALA A C 1
ATOM 657 O O . ALA A 1 87 ? -19.058 -6.056 -4.078 1.00 81.06 87 ALA A O 1
ATOM 658 N N . ARG A 1 88 ? -16.863 -5.738 -3.788 1.00 78.88 88 ARG A N 1
ATOM 659 C CA . ARG A 1 88 ? -16.436 -6.837 -4.684 1.00 78.88 88 ARG A CA 1
ATOM 660 C C . ARG A 1 88 ? -16.300 -8.186 -3.980 1.00 78.88 88 ARG A C 1
ATOM 662 O O . ARG A 1 88 ? -16.116 -9.196 -4.650 1.00 78.88 88 ARG A O 1
ATOM 669 N N . SER A 1 89 ? -16.305 -8.179 -2.650 1.00 70.69 89 SER A N 1
ATOM 670 C CA . SER A 1 89 ? -16.133 -9.376 -1.821 1.00 70.69 89 SER A CA 1
ATOM 671 C C . SER A 1 89 ? -17.471 -9.940 -1.316 1.00 70.69 89 SER A C 1
ATOM 673 O O . SER A 1 89 ? -17.460 -10.954 -0.621 1.00 70.69 89 SER A O 1
ATOM 675 N N . ALA A 1 90 ? -18.588 -9.277 -1.643 1.00 58.78 90 ALA A N 1
ATOM 676 C CA . ALA A 1 90 ? -19.966 -9.638 -1.301 1.00 58.78 90 ALA A CA 1
ATOM 677 C C . ALA A 1 90 ? -20.691 -10.227 -2.518 1.00 58.78 90 ALA A C 1
ATOM 679 O O . ALA A 1 90 ? -21.511 -11.148 -2.309 1.0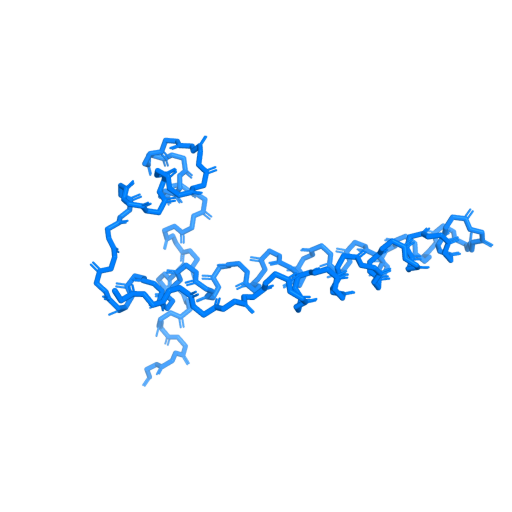0 58.78 90 ALA A O 1
#

pLDDT: mean 91.42, std 11.09, range [36.12, 98.06]

Radius of gyration: 16.06 Å; chains: 1; bounding box: 40×25×43 Å

Secondary structure (DSSP, 8-state):
------HHHHHHHHHHHHHHHHHHTTS-TTHHHHHHHHHHHHHHHHHHHHHHHHHTT--HHHHHHHHTS-HHHHHHHHHHHHHHHHHH--

Foldseek 3Di:
DQDDPCVVVVVVVVVVLVVLVVVVVVDDPVVVVVNVVVVVVVLLVVLVVVLVCVVVVDQLCNVCVVVVHDSVVSCVSRVVVSVVVVVVVD

Sequence (90 aa):
MGGGDHSEFRAFVVRILRAYSRRVAHADVEDLAELLAVRDAVDEAITRAVAGLRDAGRSWSEIAAATGTSRQAVQQRYGVKVDAVSARSA